Protein AF-A0A9X2DVF4-F1 (afdb_monomer_lite)

Sequence (57 aa):
MENTLEFLKGKLSLKGDKWKNTKDEDYMRDCLALIEAINALESRLYGEKITDITFIL

Structure (mmCIF, N/CA/C/O backbone):
data_AF-A0A9X2DVF4-F1
#
_entry.id   AF-A0A9X2DVF4-F1
#
loop_
_atom_site.group_PDB
_atom_site.id
_atom_site.type_symbol
_atom_site.label_atom_id
_atom_site.label_alt_id
_atom_site.label_comp_id
_atom_site.label_asym_id
_atom_site.label_entity_id
_atom_site.label_seq_id
_atom_site.pdbx_PDB_ins_code
_atom_site.Cartn_x
_atom_site.Cartn_y
_atom_site.Cartn_z
_atom_site.occupancy
_atom_site.B_iso_or_equiv
_atom_site.auth_seq_id
_atom_site.auth_comp_id
_atom_site.auth_asym_id
_atom_site.auth_atom_id
_atom_site.pdbx_PDB_model_num
ATOM 1 N N . MET A 1 1 ? -1.163 -4.237 17.022 1.00 63.44 1 MET A N 1
ATOM 2 C CA . MET A 1 1 ? -1.930 -3.895 15.804 1.00 63.44 1 MET A CA 1
ATOM 3 C C . MET A 1 1 ? -1.383 -2.629 15.152 1.00 63.44 1 MET A C 1
ATOM 5 O O . MET A 1 1 ? -1.146 -2.670 13.955 1.00 63.44 1 MET A O 1
ATOM 9 N N . GLU A 1 2 ? -1.071 -1.573 15.914 1.00 65.75 2 GLU A N 1
ATOM 10 C CA . GLU A 1 2 ? -0.415 -0.355 15.389 1.00 65.75 2 GLU A CA 1
ATOM 11 C C . GLU A 1 2 ? 0.916 -0.636 14.666 1.00 65.75 2 GLU A C 1
ATOM 13 O O . GLU A 1 2 ? 1.064 -0.246 13.513 1.00 65.75 2 GLU A O 1
ATOM 18 N N . ASN A 1 3 ? 1.801 -1.465 15.239 1.00 84.69 3 ASN A N 1
ATOM 19 C CA . ASN A 1 3 ? 3.054 -1.871 14.571 1.00 84.69 3 ASN A CA 1
ATOM 20 C C . ASN A 1 3 ? 2.849 -2.538 13.193 1.00 84.69 3 ASN A C 1
ATOM 22 O O . ASN A 1 3 ? 3.722 -2.472 12.332 1.00 84.69 3 ASN A O 1
ATOM 26 N N . THR A 1 4 ? 1.714 -3.211 12.969 1.00 91.56 4 THR A N 1
ATOM 27 C CA . THR A 1 4 ? 1.406 -3.848 11.677 1.00 91.56 4 THR A CA 1
ATOM 28 C C . THR A 1 4 ? 0.966 -2.814 10.648 1.00 91.56 4 THR A C 1
ATOM 30 O O . THR A 1 4 ? 1.364 -2.903 9.488 1.00 91.56 4 THR A O 1
ATOM 33 N N . LEU A 1 5 ? 0.173 -1.826 11.069 1.00 92.38 5 LEU A N 1
ATOM 34 C CA . LEU A 1 5 ? -0.273 -0.735 10.210 1.00 92.38 5 LEU A CA 1
ATOM 35 C C . LEU A 1 5 ? 0.914 0.121 9.751 1.00 92.38 5 LEU A C 1
ATOM 37 O O . LEU A 1 5 ? 1.068 0.360 8.554 1.00 92.38 5 LEU A O 1
ATOM 41 N N . GLU A 1 6 ? 1.788 0.516 10.679 1.00 93.25 6 GLU A N 1
ATOM 42 C CA . GLU A 1 6 ? 3.000 1.282 10.360 1.00 93.25 6 GLU A CA 1
ATOM 43 C C . GLU A 1 6 ? 3.935 0.511 9.426 1.00 93.25 6 GLU A C 1
ATOM 45 O O . GLU A 1 6 ? 4.426 1.057 8.438 1.00 93.25 6 GLU A O 1
ATOM 50 N N . PHE A 1 7 ? 4.125 -0.787 9.674 1.00 95.56 7 PHE A N 1
ATOM 51 C CA . PHE A 1 7 ? 4.927 -1.644 8.806 1.00 95.56 7 PHE A CA 1
ATOM 52 C C . PHE A 1 7 ? 4.386 -1.706 7.369 1.00 95.56 7 PHE A C 1
ATOM 54 O O . PHE A 1 7 ? 5.158 -1.621 6.410 1.00 95.56 7 PHE A O 1
ATOM 61 N N . LEU A 1 8 ? 3.067 -1.841 7.198 1.00 95.69 8 LEU A N 1
ATOM 62 C CA . LEU A 1 8 ? 2.447 -1.867 5.873 1.00 95.69 8 LEU A CA 1
ATOM 63 C C . LEU A 1 8 ? 2.546 -0.511 5.171 1.00 95.69 8 LEU A C 1
ATOM 65 O O . LEU A 1 8 ? 2.865 -0.482 3.984 1.00 95.69 8 LEU A O 1
ATOM 69 N N . LYS A 1 9 ? 2.363 0.600 5.895 1.00 93.94 9 LYS A N 1
ATOM 70 C CA . LYS A 1 9 ? 2.570 1.951 5.351 1.00 93.94 9 LYS A CA 1
ATOM 71 C C . LYS A 1 9 ? 4.021 2.179 4.919 1.00 93.94 9 LYS A C 1
ATOM 73 O O . LYS A 1 9 ? 4.260 2.728 3.846 1.00 93.94 9 LYS A O 1
ATOM 78 N N . GLY A 1 10 ? 4.992 1.675 5.682 1.00 94.94 10 GLY A N 1
ATOM 79 C CA . GLY A 1 10 ? 6.403 1.684 5.288 1.00 94.94 10 GLY A CA 1
ATOM 80 C C . GLY A 1 10 ? 6.660 0.898 3.996 1.00 94.94 10 GLY A C 1
ATOM 81 O O . GLY A 1 10 ? 7.343 1.383 3.094 1.00 94.94 10 GLY A O 1
ATOM 82 N N . LYS A 1 11 ? 6.060 -0.291 3.854 1.00 96.19 11 LYS A N 1
ATOM 83 C CA . LYS A 1 11 ? 6.132 -1.072 2.606 1.00 96.19 11 LYS A CA 1
ATOM 84 C C . LYS A 1 11 ? 5.473 -0.367 1.426 1.00 96.19 11 LYS A C 1
ATOM 86 O O . LYS A 1 11 ? 6.035 -0.407 0.333 1.00 96.19 11 LYS A O 1
ATOM 91 N N . LEU A 1 12 ? 4.316 0.258 1.644 1.00 95.88 12 LEU A N 1
ATOM 92 C CA . LEU A 1 12 ? 3.604 1.022 0.621 1.00 95.88 12 LEU A CA 1
ATOM 93 C C . LEU A 1 12 ? 4.481 2.163 0.105 1.00 95.88 12 LEU A C 1
ATOM 95 O O . LEU A 1 12 ? 4.636 2.291 -1.102 1.00 95.88 12 LEU A O 1
ATOM 99 N N . SER A 1 13 ? 5.124 2.910 1.005 1.00 94.69 13 SER A N 1
ATOM 100 C CA . SER A 1 13 ? 6.064 3.975 0.641 1.00 94.69 13 SER A CA 1
ATOM 101 C C . SER A 1 13 ? 7.214 3.453 -0.233 1.00 94.69 13 SER A C 1
ATOM 103 O O . SER A 1 13 ? 7.417 3.921 -1.351 1.00 94.69 13 SER A O 1
ATOM 105 N N . LEU A 1 14 ? 7.889 2.380 0.198 1.00 95.31 14 LEU A N 1
ATOM 106 C CA . LEU A 1 14 ? 9.001 1.785 -0.555 1.00 95.31 14 LEU A CA 1
ATOM 107 C C . LEU A 1 14 ? 8.594 1.267 -1.943 1.00 95.31 14 LEU A C 1
ATOM 109 O O . LEU A 1 14 ? 9.361 1.372 -2.901 1.00 95.31 14 LEU A O 1
ATOM 113 N N . LYS A 1 15 ? 7.416 0.645 -2.058 1.00 95.06 15 LYS A N 1
ATOM 114 C CA . LYS A 1 15 ? 6.893 0.148 -3.339 1.00 95.06 15 LYS A CA 1
ATOM 115 C C . LYS A 1 15 ? 6.431 1.297 -4.231 1.00 95.06 15 LYS A C 1
ATOM 117 O O . LYS A 1 15 ? 6.702 1.265 -5.429 1.00 95.06 15 LYS A O 1
ATOM 122 N N . GLY A 1 16 ? 5.838 2.327 -3.636 1.00 94.69 16 GLY A N 1
ATOM 123 C CA . GLY A 1 16 ? 5.447 3.558 -4.304 1.00 94.69 16 GLY A CA 1
ATOM 124 C C . GLY A 1 16 ? 6.629 4.275 -4.937 1.00 94.69 16 GLY A C 1
ATOM 125 O O . GLY A 1 16 ? 6.576 4.611 -6.116 1.00 94.69 16 GLY A O 1
ATOM 126 N N . ASP A 1 17 ? 7.734 4.417 -4.206 1.00 95.19 17 ASP A N 1
ATOM 127 C CA . ASP A 1 17 ? 8.965 5.012 -4.734 1.00 95.19 17 ASP A CA 1
ATOM 128 C C . ASP A 1 17 ? 9.539 4.206 -5.903 1.00 95.19 17 ASP A C 1
ATOM 130 O O . ASP A 1 17 ? 9.964 4.769 -6.915 1.00 95.19 17 ASP A O 1
ATOM 134 N N . LYS A 1 18 ? 9.515 2.870 -5.811 1.00 95.06 18 LYS A N 1
ATOM 135 C CA . LYS A 1 18 ? 9.928 2.007 -6.924 1.00 95.06 18 LYS A CA 1
ATOM 136 C C . LYS A 1 18 ? 9.039 2.215 -8.143 1.00 95.06 18 LYS A C 1
ATOM 138 O O . LYS A 1 18 ? 9.568 2.450 -9.223 1.00 95.06 18 LYS A O 1
ATOM 143 N N . TRP A 1 19 ? 7.719 2.211 -7.965 1.00 95.19 19 TRP A N 1
ATOM 144 C CA . TRP A 1 19 ? 6.778 2.481 -9.048 1.00 95.19 19 TRP A CA 1
ATOM 145 C C . TRP A 1 19 ? 6.985 3.870 -9.662 1.00 95.19 19 TRP A C 1
ATOM 147 O O . TRP A 1 19 ? 7.014 3.999 -10.883 1.00 95.19 19 TRP A O 1
ATOM 157 N N . LYS A 1 20 ? 7.191 4.916 -8.852 1.00 92.94 20 LYS A N 1
ATOM 158 C CA . LYS A 1 20 ? 7.446 6.277 -9.349 1.00 92.94 20 LYS A CA 1
ATOM 159 C C . LYS A 1 20 ? 8.654 6.323 -10.282 1.00 92.94 20 LYS A C 1
ATOM 161 O O . LYS A 1 20 ? 8.577 6.998 -11.309 1.00 92.94 20 LYS A O 1
ATOM 166 N N . ASN A 1 21 ? 9.708 5.582 -9.942 1.00 94.75 21 ASN A N 1
ATOM 167 C CA . ASN A 1 21 ? 10.966 5.546 -10.682 1.00 94.75 21 ASN A CA 1
ATOM 168 C C . ASN A 1 21 ? 10.933 4.631 -11.912 1.00 94.75 21 ASN A C 1
ATOM 170 O O . ASN A 1 21 ? 11.536 4.966 -12.927 1.00 94.75 2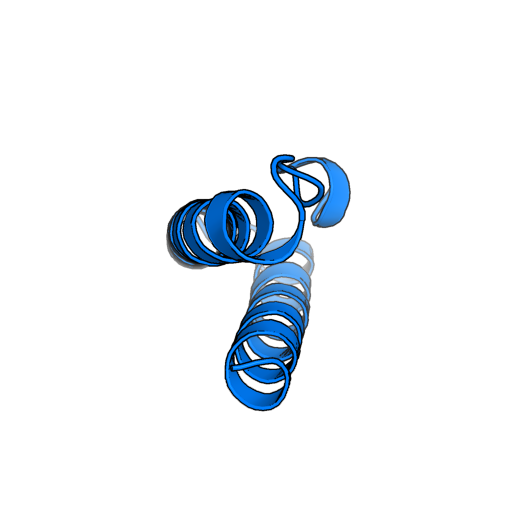1 ASN A O 1
ATOM 174 N N . THR A 1 22 ? 10.261 3.480 -11.838 1.00 95.94 22 THR A N 1
ATOM 175 C CA . THR A 1 22 ? 10.287 2.482 -12.921 1.00 95.94 22 THR A CA 1
ATOM 176 C C . THR A 1 22 ? 9.049 2.507 -13.807 1.00 95.94 22 THR A C 1
ATOM 178 O O . THR A 1 22 ? 9.111 2.035 -14.937 1.00 95.94 22 THR A O 1
ATOM 181 N N . LYS A 1 23 ? 7.926 3.026 -13.298 1.00 93.12 23 LYS A N 1
ATOM 182 C CA . LYS A 1 23 ? 6.578 2.900 -13.880 1.00 93.12 23 LYS A CA 1
ATOM 183 C C . LYS A 1 23 ? 6.155 1.448 -14.136 1.00 93.12 23 LYS A C 1
ATOM 185 O O . LYS A 1 23 ? 5.289 1.195 -14.964 1.00 93.12 23 LYS A O 1
ATOM 190 N N . ASP A 1 24 ? 6.745 0.508 -13.400 1.00 94.94 24 ASP A N 1
ATOM 191 C CA . ASP A 1 24 ? 6.469 -0.925 -13.510 1.00 94.94 24 ASP A CA 1
ATOM 192 C C . ASP A 1 24 ? 5.109 -1.272 -12.886 1.00 94.94 24 ASP A C 1
ATOM 194 O O . ASP A 1 24 ? 4.872 -1.033 -11.698 1.00 94.94 24 ASP A O 1
ATOM 198 N N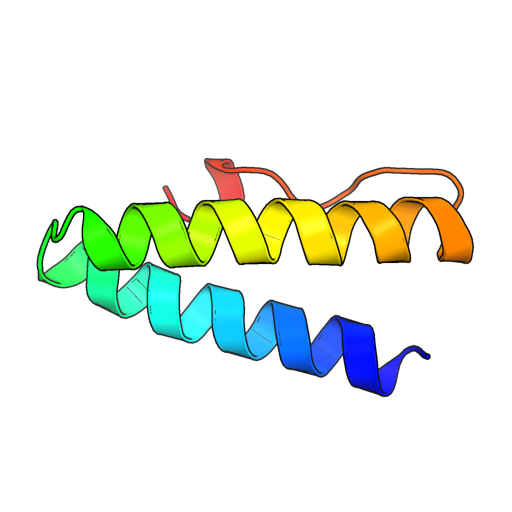 . GLU A 1 25 ? 4.213 -1.844 -13.687 1.00 95.06 25 GLU A N 1
ATOM 199 C CA . GLU A 1 25 ? 2.857 -2.198 -13.271 1.00 95.06 25 GLU A CA 1
ATOM 200 C C . GLU A 1 25 ? 2.811 -3.184 -12.099 1.00 95.06 25 GLU A C 1
ATOM 202 O O . GLU A 1 25 ? 1.860 -3.138 -11.317 1.00 95.06 25 GLU A O 1
ATOM 207 N N . ASP A 1 26 ? 3.822 -4.033 -11.912 1.00 96.25 26 ASP A N 1
ATOM 208 C CA . ASP A 1 26 ? 3.837 -4.965 -10.785 1.00 96.25 26 ASP A CA 1
ATOM 209 C C . ASP A 1 26 ? 4.011 -4.224 -9.454 1.00 96.25 26 ASP A C 1
ATOM 211 O O . ASP A 1 26 ? 3.341 -4.548 -8.470 1.00 96.25 26 ASP A O 1
ATOM 215 N N . TYR A 1 27 ? 4.803 -3.145 -9.423 1.00 94.62 27 TYR A N 1
ATOM 216 C CA . TYR A 1 27 ? 4.860 -2.284 -8.240 1.00 94.62 27 TYR A CA 1
ATOM 217 C C . TYR A 1 27 ? 3.555 -1.518 -8.019 1.00 94.62 27 TYR A C 1
ATOM 219 O O . TYR A 1 27 ? 3.183 -1.298 -6.867 1.00 94.62 27 TYR A O 1
ATOM 227 N N . MET A 1 28 ? 2.831 -1.155 -9.082 1.00 93.94 28 MET A N 1
ATOM 228 C CA . MET A 1 28 ? 1.503 -0.544 -8.950 1.00 93.94 28 MET A CA 1
ATOM 229 C C . MET A 1 28 ? 0.507 -1.520 -8.315 1.00 93.94 28 MET A C 1
ATOM 231 O O . MET A 1 28 ? -0.198 -1.161 -7.373 1.00 93.94 28 MET A O 1
ATOM 235 N N . ARG A 1 29 ? 0.486 -2.777 -8.777 1.00 95.38 29 ARG A N 1
ATOM 236 C CA . ARG A 1 29 ? -0.366 -3.840 -8.216 1.00 95.38 29 ARG A CA 1
ATOM 237 C C . ARG A 1 29 ? -0.029 -4.125 -6.755 1.00 95.38 29 ARG A C 1
ATOM 239 O O . ARG A 1 29 ? -0.939 -4.212 -5.933 1.00 95.38 29 ARG A O 1
ATOM 246 N N . ASP A 1 30 ? 1.258 -4.194 -6.419 1.00 96.06 30 ASP A N 1
ATOM 247 C CA . ASP A 1 30 ? 1.712 -4.333 -5.032 1.00 96.06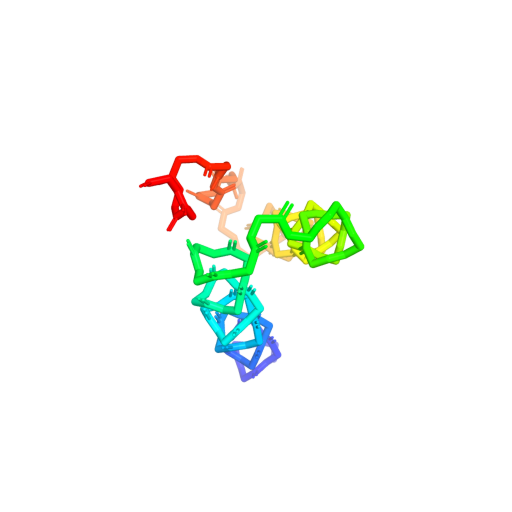 30 ASP A CA 1
ATOM 248 C C . ASP A 1 30 ? 1.201 -3.182 -4.154 1.00 96.06 30 ASP A C 1
ATOM 250 O O . ASP A 1 30 ? 0.748 -3.407 -3.030 1.00 96.06 30 ASP A O 1
ATOM 254 N N . CYS A 1 31 ? 1.255 -1.945 -4.655 1.00 95.88 31 CYS A N 1
ATOM 255 C CA . CYS A 1 31 ? 0.767 -0.790 -3.913 1.00 95.88 31 CYS A CA 1
ATOM 256 C C . CYS A 1 31 ? -0.750 -0.836 -3.697 1.00 95.88 31 CYS A C 1
ATOM 258 O O . CYS A 1 31 ? -1.206 -0.561 -2.589 1.00 95.88 31 CYS A O 1
ATOM 260 N N . LEU A 1 32 ? -1.527 -1.230 -4.711 1.00 95.44 32 LEU A N 1
ATOM 261 C CA . LEU A 1 32 ? -2.978 -1.404 -4.588 1.00 95.44 32 LEU A CA 1
ATOM 262 C C . LEU A 1 32 ? -3.331 -2.443 -3.515 1.00 95.44 32 LEU A C 1
ATOM 264 O O . LEU A 1 32 ? -4.136 -2.163 -2.629 1.00 95.44 32 LEU A O 1
ATOM 268 N N . ALA A 1 33 ? -2.668 -3.603 -3.531 1.00 96.62 33 ALA A N 1
ATOM 269 C CA . ALA A 1 33 ? -2.876 -4.643 -2.524 1.00 96.62 33 ALA A CA 1
ATOM 270 C C . ALA A 1 33 ? -2.513 -4.165 -1.105 1.00 96.62 33 ALA A C 1
ATOM 272 O O . ALA A 1 33 ? -3.200 -4.482 -0.131 1.00 96.62 33 ALA A O 1
ATOM 273 N N . LEU A 1 34 ? -1.445 -3.370 -0.972 1.00 96.56 34 LEU A N 1
ATOM 274 C CA . LEU A 1 34 ? -1.058 -2.769 0.304 1.00 96.56 34 LEU A CA 1
ATOM 275 C C . LEU A 1 34 ? -2.086 -1.739 0.786 1.00 96.56 34 LEU A C 1
ATOM 277 O O . LEU A 1 34 ? -2.421 -1.755 1.969 1.00 96.56 34 LEU A O 1
ATOM 281 N N . ILE A 1 35 ? -2.617 -0.891 -0.101 1.00 95.94 35 ILE A N 1
ATOM 282 C CA . ILE A 1 35 ? -3.685 0.066 0.227 1.00 95.94 35 ILE A CA 1
ATOM 283 C C . ILE A 1 35 ? -4.924 -0.667 0.739 1.00 95.94 35 ILE A C 1
ATOM 285 O O . ILE A 1 35 ? -5.478 -0.277 1.764 1.00 95.94 35 ILE A O 1
ATOM 289 N N . GLU A 1 36 ? -5.355 -1.741 0.076 1.00 95.56 36 GLU A N 1
ATOM 290 C CA . GLU A 1 36 ? -6.509 -2.526 0.525 1.00 95.56 36 GLU A CA 1
ATOM 291 C C . GLU A 1 36 ? -6.289 -3.122 1.921 1.00 95.56 36 GLU A C 1
ATOM 293 O O . GLU A 1 36 ? -7.156 -3.006 2.792 1.00 95.56 36 GLU A O 1
ATOM 298 N N . ALA A 1 37 ? -5.111 -3.704 2.165 1.00 95.81 37 ALA A N 1
ATOM 299 C CA . ALA A 1 37 ? -4.758 -4.264 3.466 1.00 95.81 37 ALA A CA 1
ATOM 300 C C . ALA A 1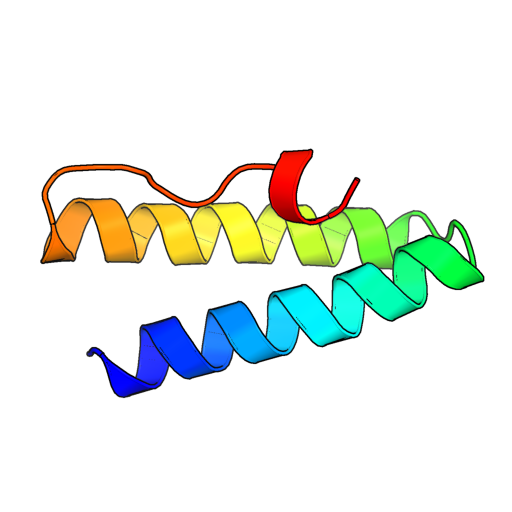 37 ? -4.702 -3.190 4.567 1.00 95.81 37 ALA A C 1
ATOM 302 O O . ALA A 1 37 ? -5.207 -3.406 5.671 1.00 95.81 37 ALA A O 1
ATOM 303 N N . ILE A 1 38 ? -4.121 -2.026 4.265 1.00 95.88 38 ILE A N 1
ATOM 304 C CA . ILE A 1 38 ? -4.059 -0.878 5.175 1.00 95.88 38 ILE A CA 1
ATOM 305 C C . ILE A 1 38 ? -5.470 -0.382 5.488 1.00 95.88 38 ILE A C 1
ATOM 307 O O . ILE A 1 38 ? -5.824 -0.277 6.658 1.00 95.88 38 ILE A O 1
ATOM 311 N N . ASN A 1 39 ? -6.311 -0.182 4.476 1.00 94.94 39 ASN A N 1
ATOM 312 C CA . ASN A 1 39 ? -7.688 0.274 4.651 1.00 94.94 39 ASN A CA 1
ATOM 313 C C . ASN A 1 39 ? -8.546 -0.708 5.453 1.00 94.94 39 ASN A C 1
ATOM 315 O O . ASN A 1 39 ? -9.406 -0.287 6.226 1.00 94.94 39 ASN A O 1
ATOM 319 N N . ALA A 1 40 ? -8.317 -2.015 5.311 1.00 94.69 40 ALA A N 1
ATOM 320 C CA . ALA A 1 40 ? -8.983 -3.018 6.137 1.00 94.69 40 ALA A CA 1
ATOM 321 C C . ALA A 1 40 ? -8.581 -2.911 7.620 1.00 94.69 40 ALA A C 1
ATOM 323 O O . ALA A 1 40 ? -9.407 -3.148 8.503 1.00 94.69 40 ALA A O 1
ATOM 324 N N . LEU A 1 41 ? -7.326 -2.552 7.908 1.00 93.81 41 LEU A N 1
ATOM 325 C CA . LEU A 1 41 ? -6.853 -2.312 9.272 1.00 93.81 41 LEU A CA 1
ATOM 326 C C . LEU A 1 41 ? -7.343 -0.972 9.825 1.00 93.81 41 LEU A C 1
ATOM 328 O O . LEU A 1 41 ? -7.825 -0.936 10.952 1.00 93.81 41 LEU A O 1
ATOM 332 N N . GLU A 1 42 ? -7.270 0.103 9.044 1.00 94.00 42 GLU A N 1
ATOM 333 C CA . GLU A 1 42 ? -7.748 1.433 9.437 1.00 94.00 42 GLU A CA 1
ATOM 334 C C . GLU A 1 42 ? -9.247 1.413 9.730 1.00 94.00 42 GLU A C 1
ATOM 336 O O . GLU A 1 42 ? -9.671 1.895 10.777 1.00 94.00 42 GLU A O 1
ATOM 341 N N . SER A 1 43 ? -10.041 0.725 8.904 1.00 94.19 43 SER A N 1
ATOM 342 C CA . SER A 1 43 ? -11.477 0.579 9.149 1.00 94.19 43 SER A CA 1
ATOM 343 C C . SER A 1 43 ? -11.773 -0.161 10.457 1.00 94.19 43 SER A C 1
ATOM 345 O O . SER A 1 43 ? -12.761 0.142 11.120 1.00 94.19 43 SER A O 1
ATOM 347 N N . ARG A 1 44 ? -10.912 -1.100 10.871 1.00 92.44 44 ARG A N 1
ATOM 348 C CA . ARG A 1 44 ? -11.051 -1.817 12.150 1.00 92.44 44 ARG A CA 1
ATOM 349 C C . ARG A 1 44 ? -10.583 -1.003 13.352 1.00 92.44 44 ARG A C 1
ATOM 351 O O . ARG A 1 44 ? -11.163 -1.143 14.422 1.00 92.44 44 ARG A O 1
ATOM 358 N N . LEU A 1 45 ? -9.517 -0.220 13.198 1.00 91.94 45 LEU A N 1
ATOM 359 C CA . LEU A 1 45 ? -8.906 0.541 14.291 1.00 91.94 45 LEU A CA 1
ATOM 360 C C . LEU A 1 45 ? -9.604 1.877 14.532 1.00 91.94 45 LEU A C 1
ATOM 362 O O . LEU A 1 45 ? -9.779 2.281 15.677 1.00 91.94 45 LEU A O 1
ATOM 366 N N . TYR A 1 46 ? -9.993 2.546 13.453 1.00 91.88 46 TYR A N 1
ATOM 367 C CA . TYR A 1 46 ? -10.457 3.931 13.459 1.00 91.88 46 TYR A CA 1
ATOM 368 C C . TYR A 1 46 ? -11.893 4.080 12.949 1.00 91.88 46 TYR A C 1
ATOM 370 O O . TYR A 1 46 ? -12.467 5.154 13.071 1.00 91.88 46 TYR A O 1
ATOM 378 N N . GLY A 1 47 ? -12.492 3.025 12.382 1.00 92.12 47 GLY A N 1
ATOM 379 C CA . GLY A 1 47 ? -13.825 3.097 11.773 1.00 92.12 47 GLY A CA 1
ATOM 380 C C . GLY A 1 47 ? -13.844 3.748 10.387 1.00 92.12 47 GLY A C 1
ATOM 381 O O . GLY A 1 47 ? -14.905 3.849 9.779 1.00 92.12 47 GLY A O 1
ATOM 382 N N . GLU A 1 48 ? -12.683 4.143 9.860 1.00 90.81 48 GLU A N 1
ATOM 383 C CA . GLU A 1 48 ? -12.544 4.917 8.624 1.00 90.81 48 GLU A CA 1
ATOM 384 C C . GLU A 1 48 ? -11.410 4.374 7.742 1.00 90.81 48 GLU A C 1
ATOM 386 O O . GLU A 1 48 ? -10.530 3.651 8.207 1.00 90.81 48 GLU A O 1
ATOM 391 N N . LYS A 1 49 ? -11.431 4.718 6.451 1.00 91.00 49 LYS A N 1
ATOM 392 C CA . LYS A 1 49 ? -10.345 4.434 5.501 1.00 91.00 49 LYS A CA 1
ATOM 393 C C . LYS A 1 49 ? -9.585 5.727 5.252 1.00 91.00 49 LYS A C 1
ATOM 395 O O . LYS A 1 49 ? -10.196 6.698 4.814 1.00 91.00 49 LYS A O 1
ATOM 400 N N . ILE A 1 50 ? -8.289 5.744 5.535 1.00 89.06 50 ILE A N 1
ATOM 401 C CA . ILE A 1 50 ? -7.475 6.965 5.472 1.00 89.06 50 ILE A CA 1
ATOM 402 C C . ILE A 1 50 ? -6.538 6.906 4.263 1.00 89.06 50 ILE A C 1
ATOM 404 O O . ILE A 1 50 ? -6.236 7.929 3.654 1.00 89.06 50 ILE A O 1
ATOM 408 N N . THR A 1 51 ? -6.073 5.711 3.905 1.00 88.62 51 THR A N 1
ATOM 409 C CA . THR A 1 51 ? -5.055 5.526 2.871 1.00 88.62 51 THR A CA 1
ATOM 410 C C . THR A 1 51 ? -5.686 5.338 1.490 1.00 88.62 51 THR A C 1
ATOM 412 O O . THR A 1 51 ? -6.528 4.469 1.286 1.00 88.62 51 THR A O 1
ATOM 415 N N . ASP A 1 52 ? -5.242 6.117 0.508 1.00 85.88 52 ASP A N 1
ATOM 416 C CA . ASP A 1 52 ? -5.772 6.096 -0.860 1.00 85.88 52 ASP A CA 1
ATOM 417 C C . ASP A 1 52 ? -4.648 6.043 -1.913 1.00 85.88 52 ASP A C 1
ATOM 419 O O . ASP A 1 52 ? -3.476 6.249 -1.599 1.00 85.88 52 ASP A O 1
ATOM 423 N N . ILE A 1 53 ? -4.991 5.764 -3.175 1.00 73.31 53 ILE A N 1
ATOM 424 C CA . ILE A 1 53 ? -4.040 5.712 -4.294 1.00 73.31 53 ILE A CA 1
ATOM 425 C C . ILE A 1 53 ? -3.293 7.032 -4.513 1.00 73.31 53 ILE A C 1
ATOM 427 O O . ILE A 1 53 ? -2.134 7.027 -4.926 1.00 73.31 53 ILE A O 1
ATOM 431 N N . THR A 1 54 ? -3.918 8.157 -4.159 1.00 76.62 54 THR A N 1
ATOM 432 C CA . THR A 1 54 ? -3.288 9.487 -4.131 1.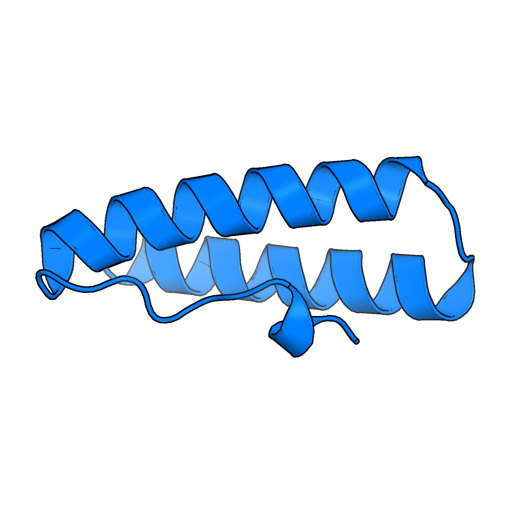00 76.62 54 THR A CA 1
ATOM 433 C C . THR A 1 54 ? -2.072 9.573 -3.208 1.00 76.62 54 THR A C 1
ATOM 435 O O . THR A 1 54 ? -1.214 10.417 -3.422 1.00 76.62 54 THR A O 1
ATOM 438 N N . PHE A 1 55 ? -1.925 8.668 -2.238 1.00 72.62 55 PHE A N 1
ATOM 439 C CA . PHE A 1 55 ? -0.735 8.589 -1.386 1.00 72.62 55 PHE A CA 1
ATOM 440 C C . PHE A 1 55 ? 0.541 8.233 -2.175 1.00 72.62 55 PHE A C 1
ATOM 442 O O . PHE A 1 55 ? 1.658 8.484 -1.723 1.00 72.62 55 PHE A O 1
ATOM 449 N N . ILE A 1 56 ? 0.380 7.628 -3.354 1.00 71.62 56 ILE A N 1
ATOM 450 C CA . ILE A 1 56 ? 1.463 7.128 -4.205 1.00 71.62 56 ILE A CA 1
ATOM 451 C C . ILE A 1 56 ? 1.660 7.997 -5.454 1.00 71.62 56 ILE A C 1
ATOM 453 O O . ILE A 1 56 ? 2.669 7.846 -6.137 1.00 71.62 56 ILE A O 1
ATOM 457 N N . LEU A 1 57 ? 0.719 8.876 -5.793 1.00 65.50 57 LEU A N 1
ATOM 458 C CA . LEU A 1 57 ? 0.790 9.734 -6.981 1.00 65.50 57 LEU A CA 1
ATOM 459 C C . LEU A 1 57 ? 1.505 11.043 -6.637 1.00 65.50 57 LEU A C 1
ATOM 461 O O . LEU A 1 57 ? 2.456 11.380 -7.377 1.00 65.50 57 LEU A O 1
#

Secondary structure (DSSP, 8-state):
-HHHHHHHHHHHHHHHHHHHHH--HHHHHHHHHHHHHHHHHHHHHHSS----GGGT-

pLDDT: mean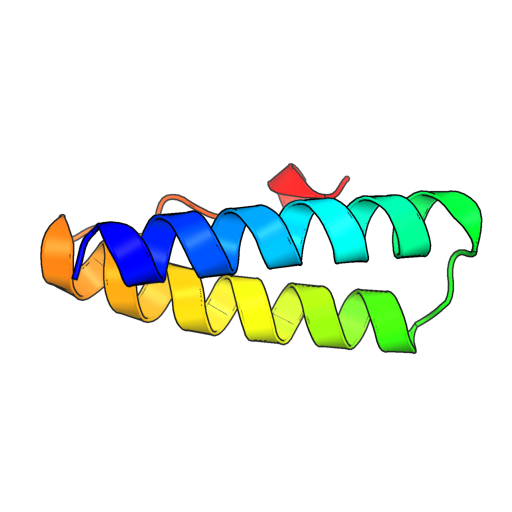 90.95, std 8.41, range [63.44, 96.62]

Organism: NCBI:txid1653776

Radius of gyration: 11.2 Å; chains: 1; bounding box: 25×15×30 Å

Foldseek 3Di:
DVVVLVVLVVVLVVLLVVCVVPVDVVSVVVNVVSLVVNQVVCCVPPVGRDDDPVVSD